Protein AF-A0A7Y9Z776-F1 (afdb_monomer_lite)

Organism: NCBI:txid431489

pLDDT: mean 93.93, std 2.34, range [87.0, 97.44]

Secondary structure (DSSP, 8-state):
-EEEEEEEETTTTEEEEEEEESS--SSEEEEEEEEETTEEEEEEEEEEE-SSSEEEEEEEEETTTS-SEEEEEEEEEEESS-EEEPPPEEEEE-

Foldseek 3Di:
DEKPDWEQDVVQQFIKTWDKAQAFDCWKKKKKWKDDPPDIDIFMAIWHGDDRIIINPIGTDHPPNDDFAKIKMKMWMDDPVDIDIYDIDMYGDD

Radius of gyration: 12.94 Å; chains: 1; bounding box: 30×26×33 Å

Sequence (94 aa):
MTIVTSYWDESQNGFVVTAFANVLVPKATCTATATKGTAHAQITTDATPGATTTDCGTMLFPDGVLSTGQWTITVSFESADYSGVSGKTTGIVP

Structure (mmCIF, N/CA/C/O backbone):
data_AF-A0A7Y9Z776-F1
#
_entry.id   AF-A0A7Y9Z776-F1
#
loop_
_atom_site.group_PDB
_atom_site.id
_atom_site.type_symbol
_atom_site.label_atom_id
_atom_site.label_alt_id
_atom_site.label_comp_id
_atom_site.label_asym_id
_atom_site.label_entity_id
_atom_site.label_seq_id
_atom_site.pdbx_PDB_ins_code
_atom_site.Cartn_x
_atom_site.Cartn_y
_atom_site.Cartn_z
_atom_site.occupancy
_atom_site.B_iso_or_equiv
_atom_site.auth_seq_id
_atom_site.auth_comp_id
_atom_site.auth_asym_id
_atom_site.auth_atom_id
_atom_site.pdbx_PDB_model_num
ATOM 1 N N . MET A 1 1 ? 11.953 -1.652 -1.471 1.00 87.00 1 MET A N 1
ATOM 2 C CA . MET A 1 1 ? 10.562 -1.174 -1.403 1.00 87.00 1 MET A CA 1
ATOM 3 C C . MET A 1 1 ? 10.452 -0.254 -0.204 1.00 87.00 1 MET A C 1
ATOM 5 O O . MET A 1 1 ? 10.892 -0.656 0.868 1.00 87.00 1 MET A O 1
ATOM 9 N N . THR A 1 2 ? 9.928 0.956 -0.379 1.00 91.06 2 THR A N 1
ATOM 10 C CA . THR A 1 2 ? 9.910 1.988 0.666 1.00 91.06 2 THR A CA 1
ATOM 11 C C . THR A 1 2 ? 8.544 2.660 0.716 1.00 91.06 2 THR A C 1
ATOM 13 O O . THR A 1 2 ? 8.042 3.099 -0.315 1.00 91.06 2 THR A O 1
ATOM 16 N N . ILE A 1 3 ? 7.950 2.743 1.909 1.00 88.62 3 ILE A N 1
ATOM 17 C CA . ILE A 1 3 ? 6.743 3.548 2.146 1.00 88.62 3 ILE A CA 1
ATOM 18 C C . ILE A 1 3 ? 7.169 5.009 2.279 1.00 88.62 3 ILE A C 1
ATOM 20 O O . ILE A 1 3 ? 8.103 5.304 3.022 1.00 88.62 3 ILE A O 1
ATOM 24 N N . VAL A 1 4 ? 6.488 5.904 1.566 1.00 90.00 4 VAL A N 1
ATOM 25 C CA . VAL A 1 4 ? 6.717 7.353 1.654 1.00 90.00 4 VAL A CA 1
ATOM 26 C C . VAL A 1 4 ? 5.834 7.942 2.741 1.00 90.00 4 VAL A C 1
ATOM 28 O O . VAL A 1 4 ? 6.332 8.602 3.650 1.00 90.00 4 VAL A O 1
ATOM 31 N N . THR A 1 5 ? 4.528 7.672 2.674 1.00 89.12 5 THR A N 1
ATOM 32 C CA . THR A 1 5 ? 3.544 8.179 3.635 1.00 89.12 5 THR A CA 1
ATOM 33 C C . THR A 1 5 ? 2.482 7.132 3.961 1.00 89.12 5 THR A C 1
ATOM 35 O O . THR A 1 5 ? 2.152 6.272 3.141 1.00 89.12 5 THR A O 1
ATOM 38 N N . SER A 1 6 ? 1.949 7.213 5.182 1.00 92.19 6 SER A N 1
ATOM 39 C CA . SER A 1 6 ? 0.793 6.441 5.645 1.00 92.19 6 SER A CA 1
ATOM 40 C C . SER A 1 6 ? 0.012 7.259 6.676 1.00 92.19 6 SER A C 1
ATOM 42 O O . SER A 1 6 ? 0.525 7.471 7.778 1.00 92.19 6 SER A O 1
ATOM 44 N N . TYR A 1 7 ? -1.179 7.752 6.341 1.00 92.25 7 TYR A N 1
ATOM 45 C CA . TYR A 1 7 ? -1.971 8.606 7.236 1.00 92.25 7 TYR A CA 1
ATOM 46 C C . TYR A 1 7 ? -3.462 8.601 6.869 1.00 92.25 7 TYR A C 1
ATOM 48 O O . TYR A 1 7 ? -3.833 8.205 5.767 1.00 92.25 7 TYR A O 1
ATOM 56 N N . TRP A 1 8 ? -4.317 9.036 7.795 1.00 92.19 8 TRP A N 1
ATOM 57 C CA . TRP A 1 8 ? -5.729 9.286 7.507 1.00 92.19 8 TRP A CA 1
ATOM 58 C C . TRP A 1 8 ? -5.913 10.633 6.812 1.00 92.19 8 TRP A C 1
ATOM 60 O O . TRP A 1 8 ? -5.527 11.665 7.361 1.00 92.19 8 TRP A O 1
ATOM 70 N N . ASP A 1 9 ? -6.523 10.622 5.632 1.00 93.38 9 ASP A N 1
ATOM 71 C CA . ASP A 1 9 ? -6.838 11.817 4.864 1.00 93.38 9 ASP A CA 1
ATOM 72 C C . ASP A 1 9 ? -8.344 12.102 4.927 1.00 93.38 9 ASP A C 1
ATOM 74 O O . ASP A 1 9 ? -9.160 11.407 4.316 1.00 93.38 9 ASP A O 1
ATOM 78 N N . GLU A 1 10 ? -8.719 13.149 5.666 1.00 90.88 10 GLU A N 1
ATOM 79 C CA . GLU A 1 10 ? -10.117 13.576 5.799 1.00 90.88 10 GLU A CA 1
ATOM 80 C C . GLU A 1 10 ? -10.718 14.031 4.464 1.00 90.88 10 GLU A C 1
ATOM 82 O O . GLU A 1 10 ? -11.910 13.840 4.229 1.00 90.88 10 GLU A O 1
ATOM 87 N N . SER A 1 11 ? -9.907 14.593 3.561 1.00 90.94 11 SER A N 1
ATOM 88 C CA . SER A 1 11 ? -10.387 15.077 2.263 1.00 90.94 11 SER A CA 1
ATOM 89 C C . SER A 1 11 ? -10.754 13.934 1.316 1.00 90.94 11 SER A C 1
ATOM 91 O O . SER A 1 11 ? -11.662 14.077 0.497 1.00 90.94 11 SER A O 1
ATOM 93 N N . GLN A 1 12 ? -10.078 12.789 1.454 1.00 88.06 12 GLN A N 1
ATOM 94 C CA . GLN A 1 12 ? -10.360 11.567 0.696 1.00 88.06 12 GLN A CA 1
ATOM 95 C C . GLN A 1 12 ? -11.270 10.592 1.451 1.00 88.06 12 GLN A C 1
ATOM 97 O O . GLN A 1 12 ? -11.640 9.557 0.898 1.00 88.06 12 GLN A O 1
ATOM 102 N N . ASN A 1 13 ? -11.634 10.924 2.694 1.00 92.00 13 ASN A N 1
ATOM 103 C CA . ASN A 1 13 ? -12.384 10.076 3.611 1.00 92.00 13 ASN A CA 1
ATOM 104 C C . ASN A 1 13 ? -11.822 8.643 3.665 1.00 92.00 13 ASN A C 1
ATOM 106 O O . ASN A 1 13 ? -12.524 7.666 3.387 1.00 92.00 13 ASN A O 1
ATOM 110 N N . GLY A 1 14 ? -10.524 8.521 3.950 1.00 94.56 14 GLY A N 1
ATOM 111 C CA . GLY A 1 14 ? -9.876 7.219 4.028 1.00 94.56 14 GLY A CA 1
ATOM 112 C C . GLY A 1 14 ? -8.407 7.263 4.433 1.00 94.56 14 GLY A C 1
ATOM 113 O O . GLY A 1 14 ? -7.785 8.315 4.559 1.00 94.56 14 GLY A O 1
ATOM 114 N N . PHE A 1 15 ? -7.837 6.081 4.644 1.00 95.75 15 PHE A N 1
ATOM 115 C CA . PHE A 1 15 ? -6.443 5.908 5.022 1.00 95.75 15 PHE A CA 1
ATOM 116 C C . PHE A 1 15 ? -5.565 5.751 3.778 1.00 95.75 15 PHE A C 1
ATOM 118 O O . PHE A 1 15 ? -5.684 4.781 3.028 1.00 95.75 15 PHE A O 1
ATOM 125 N N . VAL A 1 16 ? -4.666 6.705 3.569 1.00 96.00 16 VAL A N 1
ATOM 126 C CA . VAL A 1 16 ? -3.803 6.809 2.394 1.00 96.00 16 VAL A CA 1
ATOM 127 C C . VAL A 1 16 ? -2.444 6.187 2.674 1.00 96.00 16 VAL A C 1
ATOM 129 O O . VAL A 1 16 ? -1.812 6.476 3.690 1.00 96.00 16 VAL A O 1
ATOM 132 N N . VAL A 1 17 ? -1.963 5.371 1.736 1.00 96.19 17 VAL A N 1
ATOM 133 C CA . VAL A 1 17 ? -0.607 4.817 1.723 1.00 96.19 17 VAL A CA 1
ATOM 134 C C . VAL A 1 17 ? 0.031 5.080 0.365 1.00 96.19 17 VAL A C 1
ATOM 136 O O . VAL A 1 17 ? -0.545 4.756 -0.672 1.00 96.19 17 VAL A O 1
ATOM 139 N N . THR A 1 18 ? 1.245 5.624 0.362 1.00 94.62 18 THR A N 1
ATOM 140 C CA . THR A 1 18 ? 2.057 5.783 -0.853 1.00 94.62 18 THR A CA 1
ATOM 141 C C . THR A 1 18 ? 3.412 5.118 -0.664 1.00 94.62 18 THR A C 1
ATOM 143 O O . THR A 1 18 ? 3.986 5.121 0.430 1.00 94.62 18 THR A O 1
ATOM 146 N N . ALA A 1 19 ? 3.928 4.496 -1.718 1.00 95.50 19 ALA A N 1
ATOM 147 C CA . ALA A 1 19 ? 5.175 3.748 -1.662 1.00 95.50 19 ALA A CA 1
ATOM 148 C C . ALA A 1 19 ? 5.823 3.653 -3.045 1.00 95.50 19 ALA A C 1
ATOM 150 O O . ALA A 1 19 ? 5.155 3.802 -4.062 1.00 95.50 19 ALA A O 1
ATOM 151 N N . PHE A 1 20 ? 7.120 3.359 -3.082 1.00 94.25 20 PHE A N 1
ATOM 152 C CA . PHE A 1 20 ? 7.843 3.130 -4.329 1.00 94.25 20 PHE A CA 1
ATOM 153 C C . PHE A 1 20 ? 8.926 2.060 -4.173 1.00 94.25 20 PHE A C 1
ATOM 155 O O . PHE A 1 20 ? 9.457 1.800 -3.084 1.00 94.25 20 PHE A O 1
ATOM 162 N N . ALA A 1 21 ? 9.287 1.446 -5.294 1.00 94.00 21 ALA A N 1
ATOM 163 C CA . ALA A 1 21 ? 10.404 0.526 -5.401 1.00 94.00 21 ALA A CA 1
ATOM 164 C C . ALA A 1 21 ? 11.623 1.226 -6.029 1.00 94.00 21 ALA A C 1
ATOM 166 O O . ALA A 1 21 ? 11.509 1.897 -7.054 1.00 94.00 21 ALA A O 1
ATOM 167 N N . ASN A 1 22 ? 12.811 1.011 -5.448 1.00 92.19 22 ASN A N 1
ATOM 168 C CA . ASN A 1 22 ? 14.112 1.478 -5.966 1.00 92.19 22 ASN A CA 1
ATOM 169 C C . ASN A 1 22 ? 14.600 0.658 -7.178 1.00 92.19 22 ASN A C 1
ATOM 171 O O . ASN A 1 22 ? 15.785 0.365 -7.303 1.00 92.19 22 ASN A O 1
ATOM 175 N N . VAL A 1 23 ? 13.673 0.214 -8.020 1.00 92.69 23 VAL A N 1
ATOM 176 C CA . VAL A 1 23 ? 13.929 -0.498 -9.271 1.00 92.69 23 VAL A CA 1
ATOM 177 C C . VAL A 1 23 ? 12.949 0.027 -10.307 1.00 92.69 23 VAL A C 1
ATOM 179 O O . VAL A 1 23 ? 11.808 0.345 -9.967 1.00 92.69 23 VAL A O 1
ATOM 182 N N . LEU A 1 24 ? 13.386 0.125 -11.557 1.00 93.75 24 LEU A N 1
ATOM 183 C CA . LEU A 1 24 ? 12.526 0.481 -12.677 1.00 93.75 24 LEU A CA 1
ATOM 184 C C . LEU A 1 24 ? 12.065 -0.798 -13.370 1.00 93.75 24 LEU A C 1
ATOM 186 O O . LEU A 1 24 ? 12.884 -1.509 -13.949 1.00 93.75 24 LEU A O 1
ATOM 190 N N . VAL A 1 25 ? 10.763 -1.071 -13.332 1.00 92.81 25 VAL A N 1
ATOM 191 C CA . VAL A 1 25 ? 10.160 -2.185 -14.067 1.00 92.81 25 VAL A CA 1
ATOM 192 C C . VAL A 1 25 ? 8.966 -1.695 -14.881 1.00 92.81 25 VAL A C 1
ATOM 194 O O . VAL A 1 25 ? 8.219 -0.836 -14.418 1.00 92.81 25 VAL A O 1
ATOM 197 N N . PRO A 1 26 ? 8.755 -2.228 -16.096 1.00 88.94 26 PRO A N 1
ATOM 198 C CA . PRO A 1 26 ? 7.710 -1.737 -16.991 1.00 88.94 26 PRO A CA 1
ATOM 199 C C . PRO A 1 26 ? 6.298 -2.089 -16.513 1.00 88.94 26 PRO A C 1
ATOM 201 O O . PRO A 1 26 ? 5.343 -1.409 -16.879 1.00 88.94 26 PRO A O 1
ATOM 204 N N . LYS A 1 27 ? 6.161 -3.171 -15.739 1.00 92.12 27 LYS A N 1
ATOM 205 C CA . LYS A 1 27 ? 4.901 -3.639 -15.161 1.00 92.12 27 LYS A CA 1
ATOM 206 C C . LYS A 1 27 ? 5.167 -4.239 -13.792 1.00 92.12 27 LYS A C 1
ATOM 208 O O . LYS A 1 27 ? 5.998 -5.138 -13.665 1.00 92.12 27 LYS A O 1
ATOM 213 N N . ALA A 1 28 ? 4.444 -3.748 -12.802 1.00 94.50 28 ALA A N 1
ATOM 214 C CA . ALA A 1 28 ? 4.449 -4.280 -11.456 1.00 94.50 28 ALA A CA 1
ATOM 215 C C . ALA A 1 28 ? 3.105 -4.033 -10.790 1.00 94.50 28 ALA A C 1
ATOM 217 O O . ALA A 1 28 ? 2.319 -3.193 -11.224 1.00 94.50 28 ALA A O 1
ATOM 218 N N . THR A 1 29 ? 2.893 -4.746 -9.700 1.00 96.25 29 THR A N 1
ATOM 219 C CA . THR A 1 29 ? 1.733 -4.614 -8.843 1.00 96.25 29 THR A CA 1
ATOM 220 C C . THR A 1 29 ? 2.215 -4.292 -7.439 1.00 96.25 29 THR A C 1
ATOM 222 O O . THR A 1 29 ? 3.167 -4.896 -6.938 1.00 96.25 29 THR A O 1
ATOM 225 N N . CYS A 1 30 ? 1.557 -3.334 -6.799 1.00 96.50 30 CYS A N 1
ATOM 226 C CA . CYS A 1 30 ? 1.781 -3.005 -5.406 1.00 96.50 30 CYS A CA 1
ATOM 227 C C . CYS A 1 30 ? 0.574 -3.396 -4.578 1.00 96.50 30 CYS A C 1
ATOM 229 O O . CYS A 1 30 ? -0.568 -3.217 -4.983 1.00 96.50 30 CYS A O 1
ATOM 231 N N . THR A 1 31 ? 0.837 -3.930 -3.398 1.00 97.38 31 THR A N 1
ATOM 232 C CA . THR A 1 31 ? -0.190 -4.412 -2.493 1.00 97.38 31 THR A CA 1
ATOM 233 C C . THR A 1 31 ? 0.087 -3.868 -1.102 1.00 97.38 31 THR A C 1
ATOM 235 O O . THR A 1 31 ? 1.037 -4.293 -0.442 1.00 97.38 31 THR A O 1
ATOM 238 N N . ALA A 1 32 ? -0.741 -2.928 -0.653 1.00 97.06 32 ALA A N 1
ATOM 239 C CA . ALA A 1 32 ? -0.753 -2.457 0.722 1.00 97.06 32 ALA A CA 1
ATOM 240 C C . ALA A 1 32 ? -1.579 -3.408 1.587 1.00 97.06 32 ALA A C 1
ATOM 242 O O . ALA A 1 32 ? -2.736 -3.686 1.287 1.00 97.06 32 ALA A O 1
ATOM 243 N N . THR A 1 33 ? -1.002 -3.850 2.695 1.00 97.25 33 THR A N 1
ATOM 244 C CA . THR A 1 33 ? -1.654 -4.670 3.713 1.00 97.25 33 THR A CA 1
ATOM 245 C C . THR A 1 33 ? -1.677 -3.893 5.021 1.00 97.25 33 THR A C 1
ATOM 247 O O . THR A 1 33 ? -0.628 -3.505 5.537 1.00 97.25 33 THR A O 1
ATOM 250 N N . ALA A 1 34 ? -2.870 -3.690 5.567 1.00 97.06 34 ALA A N 1
ATOM 251 C CA . ALA A 1 34 ? -3.103 -3.111 6.879 1.00 97.06 34 ALA A CA 1
ATOM 252 C C . ALA A 1 34 ? -3.486 -4.218 7.865 1.00 97.06 34 ALA A C 1
ATOM 254 O O . ALA A 1 34 ? -4.317 -5.068 7.555 1.00 97.06 34 ALA A O 1
ATOM 255 N N . THR A 1 35 ? -2.902 -4.209 9.062 1.00 97.44 35 THR A N 1
ATOM 256 C CA . THR A 1 35 ? -3.185 -5.185 10.126 1.00 97.44 35 THR A CA 1
ATOM 257 C C . THR A 1 35 ? -3.420 -4.515 11.479 1.00 97.44 35 THR A C 1
ATOM 259 O O . THR A 1 35 ? -2.725 -3.566 11.847 1.00 97.44 35 THR A O 1
ATOM 262 N N . LYS A 1 36 ? -4.395 -5.026 12.236 1.00 95.94 36 LYS A N 1
ATOM 263 C CA . LYS A 1 36 ? -4.709 -4.621 13.614 1.00 95.94 36 LYS A CA 1
ATOM 264 C C . LY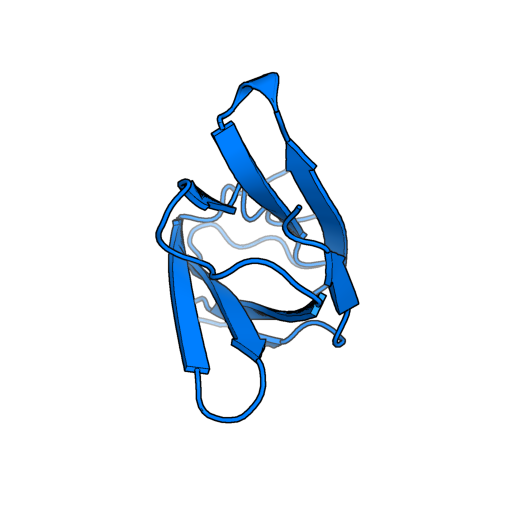S A 1 36 ? -5.194 -5.842 14.398 1.00 95.94 36 LYS A C 1
ATOM 266 O O . LYS A 1 36 ? -6.344 -6.261 14.281 1.00 95.94 36 LYS A O 1
ATOM 271 N N . GLY A 1 37 ? -4.310 -6.434 15.203 1.00 93.56 37 GLY A N 1
ATOM 272 C CA . GLY A 1 37 ? -4.602 -7.697 15.888 1.00 93.56 37 GLY A CA 1
ATOM 273 C C . GLY A 1 37 ? -4.855 -8.822 14.879 1.00 93.56 37 GLY A C 1
ATOM 274 O O . GLY A 1 37 ? -3.958 -9.172 14.121 1.00 93.56 37 GLY A O 1
ATOM 275 N N . THR A 1 38 ? -6.074 -9.367 14.860 1.00 93.44 38 THR A N 1
ATOM 276 C CA . THR A 1 38 ? -6.519 -10.376 13.878 1.00 93.44 38 THR A CA 1
ATOM 277 C C . THR A 1 38 ? -7.162 -9.768 12.627 1.00 93.44 38 THR A C 1
ATOM 279 O O . THR A 1 38 ? -7.326 -10.462 11.620 1.00 93.44 38 THR A O 1
ATOM 282 N N . ALA A 1 39 ? -7.525 -8.481 12.668 1.00 96.00 39 ALA A N 1
ATOM 283 C CA . ALA A 1 39 ? -8.105 -7.787 11.530 1.00 96.00 39 ALA A CA 1
ATOM 284 C C . ALA A 1 39 ? -7.025 -7.479 10.490 1.00 96.00 39 ALA A C 1
ATOM 286 O O . ALA A 1 39 ? -5.914 -7.059 10.829 1.00 96.00 39 ALA A O 1
ATOM 287 N N . HIS A 1 40 ? -7.369 -7.676 9.223 1.00 95.19 40 HIS A N 1
ATOM 288 C CA . HIS A 1 40 ? -6.503 -7.399 8.0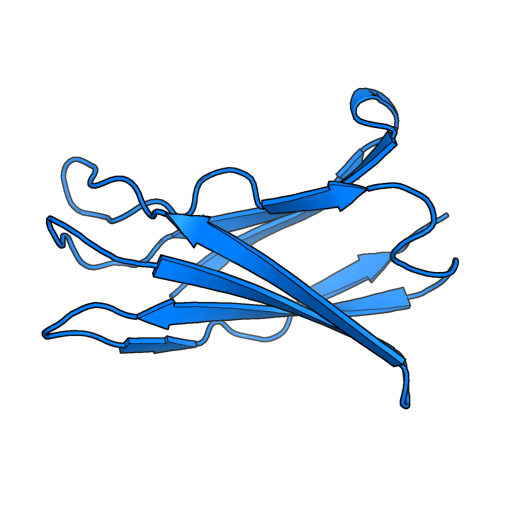91 1.00 95.19 40 HIS A CA 1
ATOM 289 C C . HIS A 1 40 ? -7.329 -6.847 6.931 1.00 95.19 40 HIS A C 1
ATOM 291 O O . HIS A 1 40 ? -8.464 -7.264 6.715 1.00 95.19 40 HIS A O 1
ATOM 297 N N . ALA A 1 41 ? -6.747 -5.911 6.194 1.00 96.50 41 ALA A N 1
ATOM 298 C CA . ALA A 1 41 ? -7.304 -5.377 4.963 1.00 96.50 41 ALA A CA 1
ATOM 299 C C . ALA A 1 41 ? -6.183 -5.218 3.942 1.00 96.50 41 ALA A C 1
ATOM 301 O O . ALA A 1 41 ? -5.025 -4.996 4.307 1.00 96.50 41 ALA A O 1
ATOM 302 N N . GLN A 1 42 ? -6.523 -5.328 2.664 1.00 96.69 42 GLN A N 1
ATOM 303 C CA . GLN A 1 42 ? -5.546 -5.252 1.593 1.00 96.69 42 GLN A CA 1
ATOM 304 C C . GLN A 1 42 ? -6.097 -4.468 0.410 1.00 96.69 42 GLN A C 1
ATOM 306 O O . GLN A 1 42 ? -7.263 -4.624 0.054 1.00 96.69 42 GLN A O 1
ATOM 311 N N . ILE A 1 43 ? -5.241 -3.651 -0.196 1.00 96.44 43 ILE A N 1
ATOM 312 C CA . ILE A 1 43 ? -5.518 -2.949 -1.444 1.00 96.44 43 ILE A CA 1
ATOM 313 C C . ILE A 1 43 ? -4.366 -3.175 -2.399 1.00 96.44 43 ILE A C 1
ATOM 315 O O . ILE A 1 43 ? -3.202 -3.111 -2.008 1.00 96.44 43 ILE A O 1
ATOM 319 N N . THR A 1 44 ? -4.718 -3.436 -3.650 1.00 96.06 44 THR A N 1
ATOM 320 C CA . THR A 1 44 ? -3.777 -3.730 -4.719 1.00 96.06 44 THR A CA 1
ATOM 321 C C . THR A 1 44 ? -3.954 -2.713 -5.838 1.00 96.06 44 THR A C 1
ATOM 323 O O . THR A 1 44 ? -5.080 -2.437 -6.252 1.00 96.06 44 THR A O 1
ATOM 326 N N . THR A 1 45 ? -2.847 -2.152 -6.310 1.00 95.12 45 THR A N 1
ATOM 327 C CA . THR A 1 45 ? -2.794 -1.169 -7.394 1.00 95.12 45 THR A CA 1
ATOM 328 C C . THR A 1 45 ? -1.714 -1.547 -8.399 1.00 95.12 45 THR A C 1
ATOM 330 O O . THR A 1 45 ? -0.702 -2.165 -8.054 1.00 95.12 45 THR A O 1
ATOM 333 N N . ASP A 1 46 ? -1.919 -1.164 -9.656 1.00 95.31 46 ASP A N 1
ATOM 334 C CA . ASP A 1 46 ? -0.861 -1.241 -10.657 1.00 95.31 46 ASP A CA 1
ATOM 335 C C . ASP A 1 46 ? 0.205 -0.184 -10.362 1.00 95.31 46 ASP A C 1
ATOM 337 O O . ASP A 1 46 ? -0.098 0.977 -10.074 1.00 95.31 46 ASP A O 1
ATOM 341 N N . ALA A 1 47 ? 1.466 -0.593 -10.441 1.00 93.81 47 ALA A N 1
ATOM 342 C CA . ALA A 1 47 ? 2.594 0.298 -10.256 1.00 93.81 47 ALA A CA 1
ATOM 343 C C . ALA A 1 47 ? 2.942 0.997 -11.578 1.00 93.81 47 ALA A C 1
ATOM 345 O O . ALA A 1 47 ? 2.894 0.400 -12.656 1.00 93.81 47 ALA A O 1
ATOM 346 N N . THR A 1 48 ? 3.330 2.266 -11.495 1.00 94.12 48 THR A N 1
ATOM 347 C CA . THR A 1 48 ? 3.692 3.095 -12.646 1.00 94.12 48 THR A CA 1
ATOM 348 C C . THR A 1 48 ? 5.213 3.266 -12.729 1.00 94.12 48 THR A C 1
ATOM 350 O O . THR A 1 48 ? 5.830 3.711 -11.757 1.00 94.12 48 THR A O 1
ATOM 353 N N . PRO A 1 49 ? 5.855 2.942 -13.867 1.00 93.75 49 PRO A N 1
ATOM 354 C CA . PRO A 1 49 ? 7.283 3.181 -14.056 1.00 93.75 49 PRO A CA 1
ATOM 355 C C . PRO A 1 49 ? 7.600 4.682 -14.093 1.00 93.75 49 PRO A C 1
ATOM 357 O O . PRO A 1 49 ? 6.989 5.441 -14.844 1.00 93.75 49 PRO A O 1
ATOM 360 N N . GLY A 1 50 ? 8.583 5.098 -13.297 1.00 89.94 50 GLY A N 1
ATOM 361 C CA . GLY A 1 50 ? 9.173 6.435 -13.313 1.00 89.94 50 GLY A CA 1
ATOM 362 C C . GLY A 1 50 ? 10.471 6.490 -14.128 1.00 89.94 50 GLY A C 1
ATOM 363 O O . GLY A 1 50 ? 10.697 5.693 -15.034 1.00 89.94 50 GLY A O 1
ATOM 364 N N . ALA A 1 51 ? 11.357 7.436 -13.798 1.00 89.12 51 ALA A N 1
ATOM 365 C CA . ALA A 1 51 ? 12.656 7.570 -14.471 1.00 89.12 51 ALA A CA 1
ATOM 366 C C . ALA A 1 51 ? 13.695 6.542 -13.987 1.00 89.12 51 ALA A C 1
ATOM 368 O O . ALA A 1 51 ? 14.475 6.018 -14.778 1.00 89.12 51 ALA A O 1
ATOM 369 N N . THR A 1 52 ? 13.722 6.267 -12.680 1.00 91.69 52 THR A N 1
ATOM 370 C CA . THR A 1 52 ? 14.677 5.340 -12.036 1.00 91.69 52 THR A CA 1
ATOM 371 C C . THR A 1 52 ? 14.026 4.433 -10.990 1.00 91.69 52 THR A C 1
ATOM 373 O O . THR A 1 52 ? 14.670 3.530 -10.458 1.00 91.69 52 THR A O 1
ATOM 376 N N . THR A 1 53 ? 12.748 4.660 -10.696 1.00 93.56 53 THR A N 1
ATOM 377 C CA . THR A 1 53 ? 11.959 3.967 -9.678 1.00 93.56 53 THR A CA 1
ATOM 378 C C . THR A 1 53 ? 10.626 3.533 -10.269 1.00 93.56 53 THR A C 1
ATOM 380 O O . THR A 1 53 ? 10.230 4.004 -11.334 1.00 93.56 53 THR A O 1
ATOM 383 N N . THR A 1 54 ? 9.925 2.648 -9.570 1.00 94.38 54 THR A N 1
ATOM 384 C CA . THR A 1 54 ? 8.544 2.280 -9.899 1.00 94.38 54 THR A CA 1
ATOM 385 C C . THR A 1 54 ? 7.650 2.708 -8.746 1.00 94.38 54 THR A C 1
ATOM 387 O O . THR A 1 54 ? 7.885 2.314 -7.603 1.00 94.38 54 THR A O 1
ATOM 390 N N . ASP A 1 55 ? 6.668 3.552 -9.037 1.00 94.56 55 ASP A N 1
ATOM 391 C CA . ASP A 1 55 ? 5.761 4.148 -8.059 1.00 94.56 55 ASP A CA 1
ATOM 392 C C . ASP A 1 55 ? 4.518 3.268 -7.890 1.00 94.56 55 ASP A C 1
ATOM 394 O O . ASP A 1 55 ? 3.947 2.809 -8.874 1.00 94.56 55 ASP A O 1
ATOM 398 N N . CYS A 1 56 ? 4.085 3.020 -6.657 1.00 94.00 56 CYS A N 1
ATOM 399 C CA . CYS A 1 56 ? 2.862 2.261 -6.383 1.00 94.00 56 CYS A CA 1
ATOM 400 C C . CYS A 1 56 ? 1.581 3.094 -6.493 1.00 94.00 56 CYS A C 1
ATOM 402 O O . CYS A 1 56 ? 0.479 2.566 -6.318 1.00 94.00 56 CYS A O 1
ATOM 404 N N . GLY A 1 57 ? 1.722 4.395 -6.740 1.00 92.19 57 GLY A N 1
ATOM 405 C CA . GLY A 1 57 ? 0.641 5.354 -6.696 1.00 92.19 57 GLY A CA 1
ATOM 406 C C . GLY A 1 57 ? 0.059 5.497 -5.292 1.00 92.19 57 GLY A C 1
ATOM 407 O O . GLY A 1 57 ? 0.678 5.180 -4.271 1.00 92.19 57 G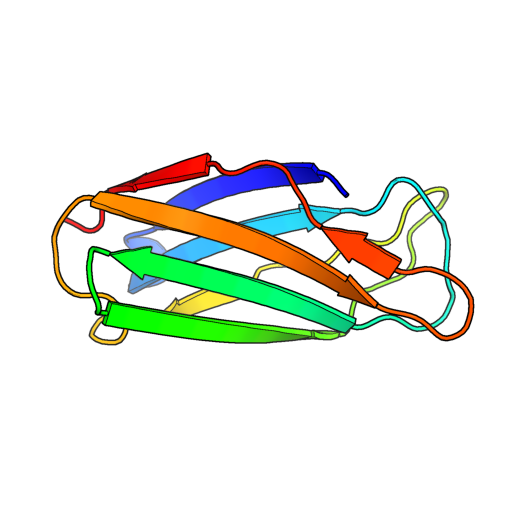LY A O 1
ATOM 408 N N . THR A 1 58 ? -1.171 6.002 -5.256 1.00 94.44 58 THR A N 1
ATOM 409 C CA . THR A 1 58 ? -1.946 6.145 -4.023 1.00 94.44 58 THR A CA 1
ATOM 410 C C . THR A 1 58 ? -2.774 4.888 -3.788 1.00 94.44 58 THR A C 1
ATOM 412 O O . THR A 1 58 ? -3.656 4.566 -4.581 1.00 94.44 58 THR A O 1
ATOM 415 N N . MET A 1 59 ? -2.513 4.195 -2.681 1.00 95.25 59 MET A N 1
ATOM 416 C CA . MET A 1 59 ? -3.331 3.090 -2.182 1.00 95.25 59 MET A CA 1
ATOM 417 C C . MET A 1 59 ? -4.218 3.633 -1.058 1.00 95.25 59 MET A C 1
ATOM 419 O O . MET A 1 59 ? -3.744 3.891 0.047 1.00 95.25 59 MET A O 1
ATOM 423 N N . LEU A 1 60 ? -5.497 3.854 -1.360 1.00 95.94 60 LEU A N 1
ATOM 424 C CA . LEU A 1 60 ? -6.476 4.441 -0.443 1.00 95.94 60 LEU A CA 1
ATOM 425 C C . LEU A 1 60 ? -7.373 3.349 0.130 1.00 95.94 60 LEU A C 1
ATOM 427 O O . LEU A 1 60 ? -8.143 2.769 -0.626 1.00 95.94 60 LEU A O 1
ATOM 431 N N . PHE A 1 61 ? -7.329 3.123 1.443 1.00 95.94 61 PHE A N 1
ATOM 432 C CA . PHE A 1 61 ? -8.347 2.361 2.167 1.00 95.94 61 PHE A CA 1
ATOM 433 C C . PHE A 1 61 ? -9.528 3.283 2.478 1.00 95.94 61 PHE A C 1
ATOM 435 O O . PHE A 1 61 ? -9.372 4.162 3.328 1.00 95.94 61 PHE A O 1
ATOM 442 N N . PRO A 1 62 ? -10.691 3.118 1.822 1.00 94.81 62 PRO A N 1
ATOM 443 C CA . PRO A 1 62 ? -11.848 3.961 2.093 1.00 94.81 62 PRO A CA 1
ATOM 444 C C . PRO A 1 62 ? -12.309 3.845 3.546 1.00 94.81 62 PRO A C 1
ATOM 446 O O . PRO A 1 62 ? -12.070 2.8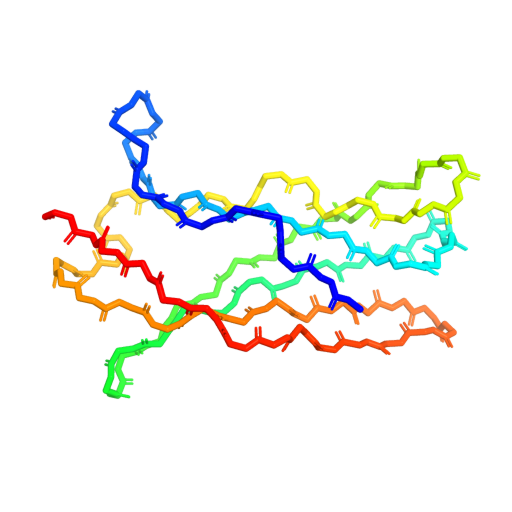27 4.210 1.00 94.81 62 PRO A O 1
ATOM 449 N N . ASP A 1 63 ? -13.023 4.863 4.017 1.00 91.44 63 ASP A N 1
ATOM 450 C CA . ASP A 1 63 ? -13.714 4.814 5.300 1.00 91.44 63 ASP A CA 1
ATOM 451 C C . ASP A 1 63 ? -14.584 3.551 5.447 1.00 91.44 63 ASP A C 1
ATOM 453 O O . ASP A 1 63 ? -15.142 3.015 4.485 1.00 91.44 63 ASP A O 1
ATOM 457 N N . GLY A 1 64 ? -14.643 3.031 6.670 1.00 90.88 64 GLY A N 1
ATOM 458 C CA . GLY A 1 64 ? -15.328 1.783 7.002 1.00 90.88 64 GLY A CA 1
ATOM 459 C C . GLY A 1 64 ? -14.566 0.494 6.661 1.00 90.88 64 GLY A C 1
ATOM 460 O O . GLY A 1 64 ? -14.923 -0.557 7.193 1.00 90.88 64 GLY A O 1
ATOM 461 N N . VAL A 1 65 ? -13.497 0.532 5.850 1.00 94.00 65 VAL A N 1
ATOM 462 C CA . VAL A 1 65 ? -12.642 -0.654 5.612 1.00 94.00 65 VAL A CA 1
ATOM 463 C C . VAL A 1 65 ? -11.745 -0.937 6.815 1.00 94.00 65 VAL A C 1
ATOM 465 O O . VAL A 1 65 ? -11.572 -2.088 7.220 1.00 94.00 65 VAL A O 1
ATOM 468 N N . LEU A 1 66 ? -11.177 0.117 7.399 1.00 95.19 66 LEU A N 1
ATOM 469 C CA . LEU A 1 66 ? -10.354 0.037 8.598 1.00 95.19 66 LEU A CA 1
ATOM 470 C C . LEU A 1 66 ? -11.152 0.571 9.789 1.00 95.19 66 LEU A C 1
ATOM 472 O O . LEU A 1 66 ? -11.598 1.711 9.782 1.00 95.19 66 LEU A O 1
ATOM 476 N N . SER A 1 67 ? -11.309 -0.233 10.841 1.00 95.62 67 SER A N 1
ATOM 477 C CA . SER A 1 67 ? -11.874 0.245 12.111 1.00 95.62 67 SER A CA 1
ATOM 478 C C . SER A 1 67 ? -10.988 1.322 12.746 1.00 95.62 67 SER A C 1
ATOM 480 O O . SER A 1 67 ? -9.764 1.216 12.644 1.00 95.62 67 SER A O 1
ATOM 482 N N . THR A 1 68 ? -11.564 2.229 13.529 1.00 94.62 68 THR A N 1
ATOM 483 C CA . THR A 1 68 ? -10.826 3.248 14.298 1.00 94.62 68 THR A CA 1
ATOM 484 C C . THR A 1 68 ? -9.702 2.656 15.161 1.00 94.62 68 THR A C 1
ATOM 486 O O . THR A 1 68 ? -9.813 1.547 15.693 1.00 94.62 68 THR A O 1
ATOM 489 N N . GLY A 1 69 ? -8.579 3.360 15.298 1.00 94.62 69 GLY A N 1
ATOM 490 C CA . GLY A 1 69 ? -7.401 2.962 16.075 1.00 94.62 69 GLY A CA 1
ATOM 491 C C . GLY A 1 69 ? -6.124 2.779 15.248 1.00 94.62 69 GLY A C 1
ATOM 492 O O . GLY A 1 69 ? -6.050 3.141 14.077 1.00 94.62 69 GLY A O 1
ATOM 493 N N . GLN A 1 70 ? -5.083 2.228 15.880 1.00 96.19 70 GLN A N 1
ATOM 494 C CA . GLN A 1 70 ? -3.767 2.071 15.256 1.00 96.19 70 GLN A CA 1
ATOM 495 C C . GLN A 1 70 ? -3.690 0.826 14.367 1.00 96.19 70 GLN A C 1
ATOM 497 O O . GLN A 1 70 ? -3.966 -0.288 14.818 1.00 96.19 70 GLN A O 1
ATOM 502 N N . TRP A 1 71 ? -3.231 1.019 13.134 1.00 96.75 71 TRP A N 1
ATOM 503 C CA . TRP A 1 71 ? -2.972 -0.030 12.154 1.00 96.75 71 TRP A CA 1
ATOM 504 C C . TRP A 1 71 ? -1.489 -0.108 11.819 1.00 96.75 71 TRP A C 1
ATOM 506 O O . TRP A 1 71 ? -0.795 0.905 11.764 1.00 96.75 71 TRP A O 1
ATOM 516 N N . THR A 1 72 ? -1.008 -1.325 11.582 1.00 96.94 72 THR A N 1
ATOM 517 C CA . THR A 1 72 ? 0.327 -1.592 11.041 1.00 96.94 72 THR A CA 1
ATOM 518 C C . THR A 1 72 ? 0.215 -1.855 9.550 1.00 96.94 72 THR A C 1
ATOM 520 O O . THR A 1 72 ? -0.545 -2.728 9.136 1.00 96.94 72 THR A O 1
ATOM 523 N N . ILE A 1 73 ? 0.987 -1.126 8.756 1.00 97.19 73 ILE A N 1
ATOM 524 C CA . ILE A 1 73 ? 0.950 -1.146 7.300 1.00 97.19 73 ILE A CA 1
ATOM 525 C C . ILE A 1 73 ? 2.257 -1.719 6.759 1.00 97.19 73 ILE A C 1
ATOM 527 O O . ILE A 1 73 ? 3.350 -1.354 7.204 1.00 97.19 73 ILE A O 1
ATOM 531 N N . THR A 1 74 ? 2.138 -2.583 5.761 1.00 97.06 74 THR A N 1
ATOM 532 C CA . THR A 1 74 ? 3.238 -3.044 4.911 1.00 97.06 74 THR A CA 1
ATOM 533 C C . THR A 1 74 ? 2.817 -2.936 3.461 1.00 97.06 74 THR A C 1
ATOM 535 O O . THR A 1 74 ? 1.654 -3.166 3.152 1.00 97.06 74 THR A O 1
ATOM 538 N N . VAL A 1 75 ? 3.749 -2.645 2.563 1.00 96.94 75 VAL A N 1
ATOM 539 C CA . VAL A 1 75 ? 3.492 -2.675 1.125 1.00 96.94 75 VAL A CA 1
ATOM 540 C C . VAL A 1 75 ? 4.413 -3.696 0.483 1.00 96.94 75 VAL A C 1
ATOM 542 O O . VAL A 1 75 ? 5.632 -3.642 0.651 1.00 96.94 75 VAL A O 1
ATOM 545 N N . SER A 1 76 ? 3.824 -4.633 -0.245 1.00 96.19 76 SER A N 1
ATOM 546 C CA . SER A 1 76 ? 4.540 -5.553 -1.119 1.00 96.19 76 SER A CA 1
ATOM 547 C C . SER A 1 76 ? 4.498 -5.051 -2.556 1.00 96.19 76 SER A C 1
ATOM 549 O O . SER A 1 76 ? 3.573 -4.356 -2.966 1.00 96.19 76 SER A O 1
ATOM 551 N N . PHE A 1 77 ? 5.546 -5.366 -3.292 1.00 94.44 77 PHE A N 1
ATOM 552 C CA . PHE A 1 77 ? 5.750 -5.030 -4.686 1.00 94.44 77 PHE A CA 1
ATOM 553 C C . PHE A 1 77 ? 6.141 -6.312 -5.410 1.00 94.44 77 PHE A C 1
ATOM 555 O O . PHE A 1 77 ? 7.005 -7.048 -4.922 1.00 94.44 77 PHE A O 1
ATOM 562 N N . GLU A 1 78 ? 5.538 -6.556 -6.566 1.00 95.81 78 GLU A N 1
ATOM 563 C CA . GLU A 1 78 ? 5.782 -7.743 -7.378 1.00 95.81 78 GLU A CA 1
ATOM 564 C C . GLU A 1 78 ? 5.797 -7.392 -8.868 1.00 95.81 78 GLU A C 1
ATOM 566 O O . GLU A 1 78 ? 5.003 -6.590 -9.354 1.00 95.81 78 GLU A O 1
ATOM 571 N N . SER A 1 79 ? 6.729 -7.992 -9.594 1.00 94.44 79 SER A N 1
ATOM 572 C CA . SER A 1 79 ? 6.902 -7.911 -11.043 1.00 94.44 79 SER A CA 1
ATOM 573 C C . SER A 1 79 ? 7.453 -9.248 -11.541 1.00 94.44 79 SER A C 1
ATOM 575 O O . SER A 1 79 ? 7.750 -10.126 -10.734 1.00 94.44 79 SER A O 1
ATOM 577 N N . ALA A 1 80 ? 7.640 -9.397 -12.854 1.00 93.12 80 ALA A N 1
ATOM 578 C CA . ALA A 1 80 ? 8.190 -10.631 -13.420 1.00 93.12 80 AL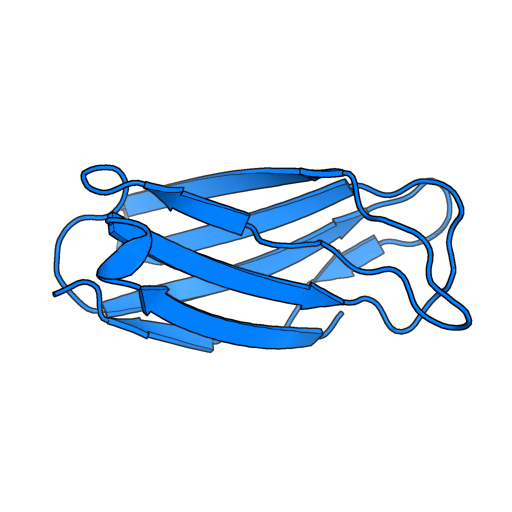A A CA 1
ATOM 579 C C . ALA A 1 80 ? 9.577 -10.993 -12.851 1.00 93.12 80 ALA A C 1
ATOM 581 O O . ALA A 1 80 ? 9.850 -12.164 -12.602 1.00 93.12 80 ALA A O 1
ATOM 582 N N . ASP A 1 81 ? 10.426 -9.988 -12.623 1.00 91.81 81 ASP A N 1
ATOM 583 C CA . ASP A 1 81 ? 11.844 -10.189 -12.295 1.00 91.81 81 ASP A CA 1
ATOM 584 C C . ASP A 1 81 ? 12.213 -9.736 -10.874 1.00 91.81 81 ASP A C 1
ATOM 586 O O . ASP A 1 81 ? 13.276 -10.074 -10.355 1.00 91.81 81 ASP A O 1
ATOM 590 N N . TYR A 1 82 ? 11.343 -8.954 -10.231 1.00 92.12 82 TYR A N 1
ATOM 591 C CA . TYR A 1 82 ? 11.611 -8.341 -8.934 1.00 92.12 82 TYR A CA 1
ATOM 592 C C . TYR A 1 82 ? 10.405 -8.433 -8.014 1.00 92.12 82 TYR A C 1
ATOM 594 O O . TYR A 1 82 ? 9.281 -8.121 -8.401 1.00 92.12 82 TYR A O 1
ATOM 602 N N . SER A 1 83 ? 10.674 -8.741 -6.752 1.00 94.19 83 SER A N 1
ATOM 603 C CA . SER A 1 83 ? 9.707 -8.648 -5.665 1.00 94.19 83 SER A CA 1
ATOM 604 C C . SER A 1 83 ? 10.351 -7.992 -4.451 1.00 94.19 83 SER A C 1
ATOM 606 O O . SER A 1 83 ? 11.560 -8.117 -4.241 1.00 94.19 83 SER A O 1
ATOM 608 N N . GLY A 1 84 ? 9.564 -7.320 -3.621 1.00 93.00 84 GLY A N 1
ATOM 609 C CA . GLY A 1 84 ? 10.057 -6.768 -2.367 1.00 93.00 84 GLY A CA 1
ATOM 610 C C . GLY A 1 84 ? 8.935 -6.349 -1.435 1.00 93.00 84 GLY A C 1
ATOM 611 O O . GLY A 1 84 ? 7.858 -5.971 -1.873 1.00 93.00 84 GLY A O 1
ATOM 612 N N . VAL A 1 85 ? 9.208 -6.375 -0.135 1.00 94.94 85 VAL A N 1
ATOM 613 C CA . VAL A 1 85 ? 8.274 -5.917 0.900 1.00 94.94 85 VAL A CA 1
ATOM 614 C C . VAL A 1 85 ? 8.906 -4.742 1.633 1.00 94.94 85 VAL A C 1
ATOM 616 O O . VAL A 1 85 ? 10.120 -4.705 1.839 1.00 94.94 85 VAL A O 1
ATOM 619 N N . SER A 1 86 ? 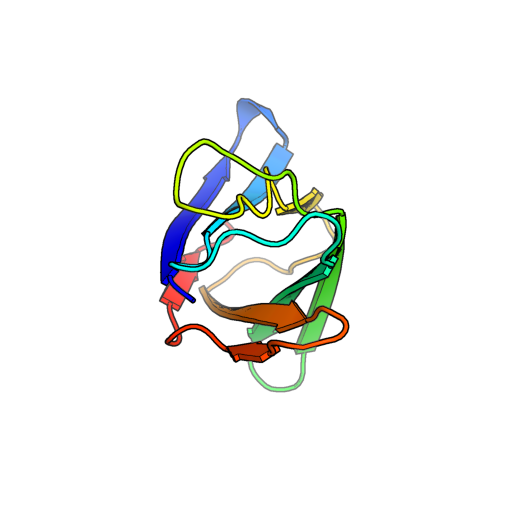8.103 -3.740 1.971 1.00 94.38 86 SER A N 1
ATOM 620 C CA . SER A 1 86 ? 8.546 -2.600 2.762 1.00 94.38 86 SER A CA 1
ATOM 621 C C . SER A 1 86 ? 8.800 -2.983 4.222 1.00 94.38 86 SER A C 1
ATOM 623 O O . SER A 1 86 ? 8.318 -3.999 4.724 1.00 94.38 86 SER A O 1
ATOM 625 N N . GLY A 1 87 ? 9.476 -2.093 4.950 1.00 92.38 87 GLY A N 1
ATOM 626 C CA . GLY A 1 87 ? 9.375 -2.083 6.408 1.00 92.38 87 GLY A CA 1
ATOM 627 C C . GLY A 1 87 ? 7.930 -1.858 6.874 1.00 92.38 87 GLY A C 1
ATOM 628 O O . GLY A 1 87 ? 7.073 -1.407 6.107 1.00 92.38 87 GLY A O 1
ATOM 629 N N . LYS A 1 88 ? 7.672 -2.171 8.145 1.00 93.69 88 LYS A N 1
ATOM 630 C CA . LYS A 1 88 ? 6.395 -1.874 8.802 1.00 93.69 88 LYS A CA 1
ATOM 631 C C . LYS A 1 88 ? 6.346 -0.394 9.169 1.00 93.69 88 LYS A C 1
ATOM 633 O O . LYS A 1 88 ? 7.306 0.123 9.734 1.00 93.69 88 LYS A O 1
ATOM 638 N N . THR A 1 89 ? 5.218 0.248 8.906 1.00 94.62 89 THR A N 1
ATOM 639 C CA . THR A 1 89 ? 4.881 1.566 9.461 1.00 94.62 89 THR A CA 1
ATOM 640 C C . THR A 1 89 ? 3.558 1.478 10.212 1.00 94.62 89 THR A C 1
ATOM 642 O O . THR A 1 89 ? 2.815 0.511 10.050 1.00 94.62 89 THR A O 1
ATOM 645 N N . THR A 1 90 ? 3.255 2.463 11.046 1.00 94.25 90 THR A N 1
ATOM 646 C CA . THR A 1 90 ? 1.984 2.541 11.772 1.00 94.25 90 THR A CA 1
ATOM 647 C C . THR A 1 90 ? 1.249 3.822 11.425 1.00 94.25 90 THR A C 1
ATOM 649 O O . THR A 1 90 ? 1.880 4.865 11.279 1.00 94.25 90 THR A O 1
ATOM 652 N N . GLY A 1 91 ? -0.079 3.765 11.367 1.00 92.19 91 GLY A N 1
ATOM 653 C CA . GLY A 1 91 ? -0.920 4.955 11.273 1.00 92.19 91 GLY A CA 1
ATOM 654 C C . GLY A 1 91 ? -2.199 4.821 12.087 1.00 92.19 91 GLY A C 1
ATOM 655 O O . GLY A 1 91 ? -2.607 3.716 12.449 1.00 92.19 91 GLY A O 1
ATOM 656 N N . ILE A 1 92 ? -2.797 5.965 12.406 1.00 94.19 92 ILE A N 1
ATOM 657 C CA . ILE A 1 92 ? -4.027 6.058 13.191 1.00 94.19 92 ILE A CA 1
ATOM 658 C C . ILE A 1 92 ? -5.195 6.319 12.246 1.00 94.19 92 ILE A C 1
ATOM 660 O O . ILE A 1 92 ? -5.132 7.234 11.428 1.00 94.19 92 ILE A O 1
ATOM 664 N N . VAL A 1 93 ? -6.243 5.513 12.381 1.00 93.94 93 VAL A N 1
ATOM 665 C CA . VAL A 1 93 ? -7.575 5.790 11.838 1.00 93.94 93 VAL A CA 1
ATOM 666 C C . VAL A 1 93 ? -8.379 6.453 12.965 1.00 93.94 93 VAL A C 1
ATOM 668 O O . VAL A 1 93 ? -8.457 5.842 14.038 1.00 93.94 93 VAL A O 1
ATOM 671 N N . PRO A 1 94 ? -8.876 7.690 12.791 1.00 90.12 94 PRO A N 1
ATOM 672 C CA . PRO A 1 94 ? -9.615 8.413 13.826 1.00 90.12 94 PRO A CA 1
ATOM 673 C C . PRO A 1 94 ? -10.941 7.733 14.179 1.00 90.12 94 PRO A C 1
ATOM 675 O O . PRO A 1 94 ? -11.495 7.029 13.310 1.00 90.12 94 PRO A O 1
#